Protein AF-A0A960XLC6-F1 (afdb_monomer)

Solvent-accessible surface area (backbone atoms only — not comparable to full-atom values): 5204 Å² total; per-residue (Å²): 124,70,73,64,56,56,54,54,51,51,55,52,54,54,51,57,54,56,63,60,58,73,75,67,79,8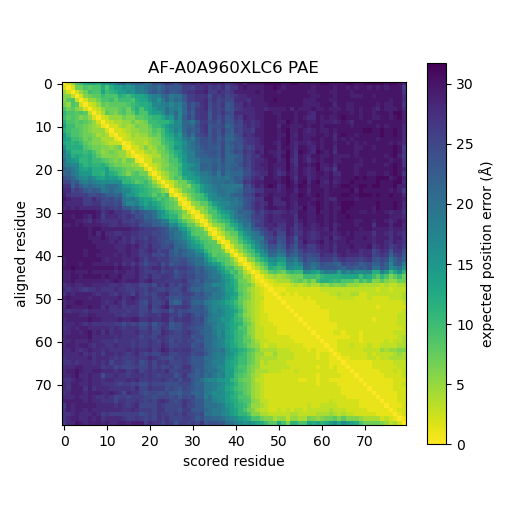0,91,76,90,89,83,87,82,75,97,63,87,66,73,77,71,60,76,78,73,69,73,49,68,69,54,54,52,51,54,49,50,50,35,43,76,69,62,75,43,51,72,69,56,46,54,55,51,51,53,56,60,72,71,108

Structure (mmCIF, N/CA/C/O backbone):
data_AF-A0A960XLC6-F1
#
_entry.id   AF-A0A960XLC6-F1
#
loop_
_atom_site.group_PDB
_atom_site.id
_atom_site.type_symbol
_atom_site.label_atom_id
_atom_site.label_alt_id
_atom_site.label_comp_id
_atom_site.label_asym_id
_atom_site.label_entity_id
_atom_site.label_seq_id
_atom_site.pdbx_PDB_ins_code
_atom_site.Cartn_x
_atom_site.Cartn_y
_atom_site.Cartn_z
_atom_site.occupancy
_atom_site.B_iso_or_equiv
_atom_site.auth_seq_id
_atom_site.auth_comp_id
_atom_site.auth_asym_id
_atom_site.auth_atom_id
_atom_site.pdbx_PDB_model_num
ATOM 1 N N . MET A 1 1 ? 23.271 -51.819 34.279 1.00 50.38 1 MET A N 1
ATOM 2 C CA . MET A 1 1 ? 22.103 -51.068 33.748 1.00 50.38 1 MET A CA 1
ATOM 3 C C . MET A 1 1 ? 22.464 -49.970 32.735 1.00 50.38 1 MET A C 1
ATOM 5 O O . MET A 1 1 ? 21.624 -49.661 31.907 1.00 50.38 1 MET A O 1
ATOM 9 N N . LYS A 1 2 ? 23.690 -49.417 32.730 1.00 50.75 2 LYS A N 1
ATOM 10 C CA . LYS A 1 2 ? 24.075 -48.273 31.873 1.00 50.75 2 LYS A CA 1
ATOM 11 C C . LYS A 1 2 ? 24.264 -48.593 30.376 1.00 50.75 2 LYS A C 1
ATOM 13 O O . LYS A 1 2 ? 23.906 -47.770 29.552 1.00 50.75 2 LYS A O 1
ATOM 18 N N . HIS A 1 3 ? 24.701 -49.803 30.012 1.00 47.75 3 HIS A N 1
ATOM 19 C CA . HIS A 1 3 ? 24.924 -50.178 28.601 1.00 47.75 3 HIS A CA 1
ATOM 20 C C . HIS A 1 3 ? 23.648 -50.479 27.795 1.00 47.75 3 HIS A C 1
ATOM 22 O O . HIS A 1 3 ? 23.685 -50.478 26.570 1.00 47.75 3 HIS A O 1
ATOM 28 N N . ARG A 1 4 ? 22.507 -50.725 28.457 1.00 52.34 4 ARG A N 1
ATOM 29 C CA . ARG A 1 4 ? 21.238 -51.026 27.764 1.00 52.34 4 ARG A CA 1
ATOM 30 C C . ARG A 1 4 ? 20.556 -49.755 27.242 1.00 52.34 4 ARG A C 1
ATOM 32 O O . ARG A 1 4 ? 19.890 -49.804 26.221 1.00 52.34 4 ARG A O 1
ATOM 39 N N . VAL A 1 5 ? 20.772 -48.619 27.912 1.00 56.19 5 VAL A N 1
ATOM 40 C CA . VAL A 1 5 ? 20.188 -47.318 27.540 1.00 56.19 5 VAL A CA 1
ATOM 41 C C . VAL A 1 5 ? 20.940 -46.693 26.362 1.00 56.19 5 VAL A C 1
ATOM 43 O O . VAL A 1 5 ? 20.315 -46.133 25.467 1.00 56.19 5 VAL A O 1
ATOM 46 N N . THR A 1 6 ? 22.268 -46.846 26.308 1.00 55.88 6 THR A N 1
ATOM 47 C CA . THR A 1 6 ? 23.096 -46.311 25.215 1.00 55.88 6 THR A CA 1
ATOM 48 C C . THR A 1 6 ? 22.790 -46.993 23.883 1.00 55.88 6 THR A C 1
ATOM 50 O O . THR A 1 6 ? 22.703 -46.302 22.873 1.00 55.88 6 THR A O 1
ATOM 53 N N . ALA A 1 7 ? 22.556 -48.313 23.894 1.00 56.44 7 ALA A N 1
ATOM 54 C CA . ALA A 1 7 ? 22.198 -49.097 22.709 1.00 56.44 7 ALA A CA 1
ATOM 55 C C . ALA A 1 7 ? 20.807 -48.733 22.152 1.00 56.44 7 ALA A C 1
ATOM 57 O O . ALA A 1 7 ? 20.644 -48.582 20.943 1.00 56.44 7 ALA A O 1
ATOM 58 N N . SER A 1 8 ? 19.813 -48.516 23.024 1.00 56.91 8 SER A N 1
ATOM 59 C CA . SER A 1 8 ? 18.481 -48.059 22.599 1.00 56.91 8 SER A CA 1
ATOM 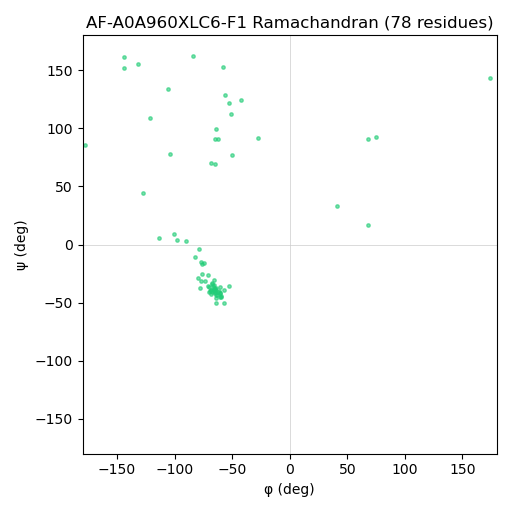60 C C . SER A 1 8 ? 18.493 -46.630 22.049 1.00 56.91 8 SER A C 1
ATOM 62 O O . SER A 1 8 ? 17.762 -46.332 21.107 1.00 56.91 8 SER A O 1
ATOM 64 N N . LEU A 1 9 ? 19.347 -45.751 22.588 1.00 58.47 9 LEU A N 1
ATOM 65 C CA . LEU A 1 9 ? 19.495 -44.379 22.097 1.00 58.47 9 LEU A CA 1
ATOM 66 C C . LEU A 1 9 ? 20.165 -44.334 20.712 1.00 58.47 9 LEU A C 1
ATOM 68 O O . LEU A 1 9 ? 19.763 -43.536 19.869 1.00 58.47 9 LEU A O 1
ATOM 72 N N . THR A 1 10 ? 21.140 -45.216 20.449 1.00 60.72 10 THR A N 1
ATOM 73 C CA . THR A 1 10 ? 21.776 -45.312 19.120 1.00 60.72 10 THR A CA 1
ATOM 74 C C . THR A 1 10 ? 20.807 -45.849 18.069 1.00 60.72 10 THR A C 1
ATOM 76 O O . THR A 1 10 ? 20.781 -45.337 16.953 1.00 60.72 10 THR A O 1
ATOM 79 N N . ALA A 1 11 ? 19.968 -46.825 18.430 1.00 60.34 11 ALA A N 1
ATOM 80 C CA . ALA A 1 11 ? 18.940 -47.354 17.535 1.00 60.34 11 ALA A CA 1
ATOM 81 C C . ALA A 1 11 ? 17.868 -46.303 17.183 1.00 60.34 11 ALA A C 1
ATOM 83 O O . ALA A 1 11 ? 17.440 -46.220 16.033 1.00 60.34 11 ALA A O 1
ATOM 84 N N . LEU A 1 12 ? 17.481 -45.457 18.146 1.00 61.78 12 LEU A N 1
ATOM 85 C CA . LEU A 1 12 ? 16.519 -44.374 17.922 1.00 61.78 12 LEU A CA 1
ATOM 86 C C . LEU A 1 12 ? 17.093 -43.269 17.015 1.00 61.78 12 LEU A C 1
ATOM 88 O O . LEU A 1 12 ? 16.411 -42.813 16.099 1.00 61.78 12 LEU A O 1
ATOM 92 N N . LEU A 1 13 ? 18.358 -42.875 17.223 1.00 60.66 13 LEU A N 1
ATOM 93 C CA . LEU A 1 13 ? 19.032 -41.873 16.385 1.00 60.66 13 LEU A CA 1
ATOM 94 C C . LEU A 1 13 ? 19.214 -42.358 14.936 1.00 60.66 13 LEU A C 1
ATOM 96 O O . LEU A 1 13 ? 19.007 -41.593 13.995 1.00 60.66 13 LEU A O 1
ATOM 100 N N . ALA A 1 14 ? 19.568 -43.636 14.755 1.00 61.25 14 ALA A N 1
ATOM 101 C CA . ALA A 1 14 ? 19.724 -44.243 13.434 1.00 6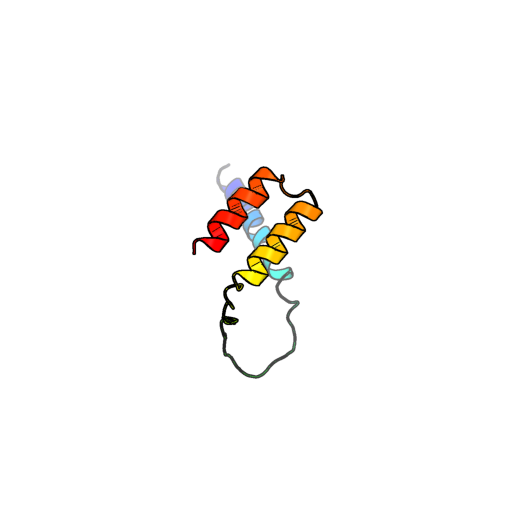1.25 14 ALA A CA 1
ATOM 102 C C . ALA A 1 14 ? 18.387 -44.346 12.677 1.00 61.25 14 ALA A C 1
ATOM 104 O O . ALA A 1 14 ? 18.350 -44.135 11.465 1.00 61.25 14 ALA A O 1
ATOM 105 N N . GLY A 1 15 ? 17.281 -44.602 13.386 1.00 62.66 15 GLY A N 1
ATOM 106 C CA . GLY A 1 15 ? 15.941 -44.622 12.796 1.00 62.66 15 GLY A CA 1
ATOM 107 C C . GLY A 1 15 ? 15.515 -43.263 12.233 1.00 62.66 15 GLY A C 1
ATOM 108 O O . GLY A 1 15 ? 15.022 -43.191 11.110 1.00 62.66 15 GLY A O 1
ATOM 109 N N . ILE A 1 16 ? 15.766 -42.173 12.967 1.00 65.50 16 ILE A N 1
ATOM 110 C CA . ILE A 1 16 ? 15.398 -40.809 12.544 1.00 65.50 16 ILE A CA 1
ATOM 111 C C . ILE A 1 16 ? 16.188 -40.378 11.297 1.00 65.50 16 ILE A C 1
ATOM 113 O O . ILE A 1 16 ? 15.624 -39.751 10.400 1.00 65.50 16 ILE A O 1
ATOM 117 N N . LEU A 1 17 ? 17.465 -40.764 11.192 1.00 61.56 17 LEU A N 1
ATOM 118 C CA . LEU A 1 17 ? 18.283 -40.479 10.011 1.00 61.56 17 LEU A CA 1
ATOM 119 C C . LEU A 1 17 ? 17.752 -41.204 8.761 1.00 61.56 17 LEU A C 1
ATOM 121 O O . LEU A 1 17 ? 17.693 -40.606 7.693 1.00 61.56 17 LEU A O 1
ATOM 125 N N . ALA A 1 18 ? 17.277 -42.447 8.888 1.00 60.44 18 ALA A N 1
ATOM 126 C CA . ALA A 1 18 ? 16.727 -43.202 7.758 1.00 60.44 18 ALA A CA 1
ATOM 127 C C . ALA A 1 18 ? 15.431 -42.588 7.180 1.00 60.44 18 ALA A C 1
ATOM 129 O O . ALA A 1 18 ? 15.243 -42.601 5.965 1.00 60.44 18 ALA A O 1
ATOM 130 N N . LEU A 1 19 ? 14.576 -41.991 8.021 1.00 59.78 19 LEU A N 1
ATOM 131 C CA . LEU A 1 19 ? 13.332 -41.317 7.601 1.00 59.78 19 LEU A CA 1
ATOM 132 C C . LEU A 1 19 ? 13.571 -39.994 6.843 1.00 59.78 19 LEU A C 1
ATOM 134 O O . LEU A 1 19 ? 12.746 -39.587 6.019 1.00 59.78 19 LEU A O 1
ATOM 138 N N . LEU A 1 20 ? 14.701 -39.323 7.091 1.00 59.91 20 LEU A N 1
ATOM 139 C CA . LEU A 1 20 ? 15.090 -38.094 6.388 1.00 59.91 20 LEU A CA 1
ATOM 140 C C . LEU A 1 20 ? 15.629 -38.379 4.977 1.00 59.91 20 LEU A C 1
ATOM 142 O O . LEU A 1 20 ? 15.403 -37.580 4.070 1.00 59.91 20 LEU A O 1
ATOM 146 N N . LEU A 1 21 ? 16.283 -39.527 4.760 1.00 59.34 21 LEU A N 1
ATOM 147 C CA . LEU A 1 21 ? 16.811 -39.893 3.440 1.00 59.34 21 LEU A CA 1
ATOM 148 C C . LEU A 1 21 ? 15.730 -40.380 2.456 1.00 59.34 21 LEU A C 1
ATOM 150 O O . LEU A 1 21 ? 15.900 -40.210 1.250 1.00 59.34 21 LEU A O 1
ATOM 154 N N . THR A 1 22 ? 14.599 -40.925 2.920 1.00 59.47 22 THR A N 1
ATOM 155 C CA . THR A 1 22 ? 13.535 -41.426 2.021 1.00 59.47 22 THR A CA 1
ATOM 156 C C . THR A 1 22 ? 12.667 -40.329 1.398 1.00 59.47 22 THR A C 1
ATOM 158 O O . THR A 1 22 ? 11.983 -40.591 0.414 1.00 59.47 22 THR A O 1
ATOM 161 N N . ASN A 1 23 ? 12.713 -39.095 1.914 1.00 57.91 23 ASN A N 1
ATOM 162 C CA . ASN A 1 23 ? 12.053 -37.930 1.300 1.00 57.91 23 ASN A CA 1
ATOM 163 C C . ASN A 1 23 ? 12.962 -37.182 0.297 1.00 57.91 23 ASN A C 1
ATOM 165 O O . ASN A 1 23 ? 12.569 -36.154 -0.248 1.00 57.91 23 ASN A O 1
ATOM 169 N N . GLY A 1 24 ? 14.180 -37.681 0.047 1.00 58.12 24 GLY A N 1
ATOM 170 C CA . GLY A 1 24 ? 15.222 -36.984 -0.715 1.00 58.12 24 GLY A CA 1
ATOM 171 C C . GLY A 1 24 ? 15.409 -37.409 -2.177 1.00 58.12 24 GLY A C 1
ATOM 172 O O . GLY A 1 24 ? 16.382 -36.981 -2.792 1.00 58.12 24 GLY A O 1
ATOM 173 N N . CYS A 1 25 ? 14.537 -38.240 -2.759 1.00 63.09 25 CYS A N 1
ATOM 174 C CA . CYS A 1 25 ? 14.729 -38.766 -4.123 1.00 63.09 25 CYS A CA 1
ATOM 175 C C . CYS A 1 25 ? 13.520 -38.559 -5.053 1.00 63.09 25 CYS A C 1
ATOM 177 O O . CYS A 1 25 ? 13.145 -39.466 -5.790 1.00 63.09 25 CYS A O 1
ATOM 179 N N . ALA A 1 26 ? 12.924 -37.362 -5.044 1.00 60.88 26 ALA A N 1
ATOM 180 C CA . ALA A 1 26 ? 11.867 -36.975 -5.991 1.00 60.88 26 ALA A CA 1
ATOM 181 C C . ALA A 1 26 ? 12.260 -35.853 -6.974 1.00 60.88 26 ALA A C 1
ATOM 183 O O . ALA A 1 26 ? 11.421 -35.433 -7.764 1.00 60.88 26 ALA A O 1
ATOM 184 N N . TRP A 1 27 ? 13.518 -35.391 -6.998 1.00 58.59 27 TRP A N 1
ATOM 185 C CA . TRP A 1 27 ? 13.985 -34.496 -8.066 1.00 58.59 27 TRP A CA 1
ATOM 186 C C . TRP A 1 27 ? 14.857 -35.265 -9.057 1.00 58.59 27 TRP A C 1
ATOM 188 O O . TRP A 1 27 ? 16.084 -35.252 -9.018 1.00 58.59 27 TRP A O 1
ATOM 198 N N . SER A 1 28 ? 14.163 -36.011 -9.910 1.00 59.41 28 SER A N 1
ATOM 199 C CA . SER A 1 28 ? 14.710 -36.765 -11.028 1.00 59.41 28 SER A CA 1
ATOM 200 C C . SER A 1 28 ? 14.362 -36.042 -12.334 1.00 59.41 28 SER A C 1
ATOM 202 O O . SER A 1 28 ? 13.217 -35.648 -12.538 1.00 59.41 28 SER A O 1
ATOM 204 N N . VAL A 1 29 ? 15.380 -35.910 -13.188 1.00 51.22 29 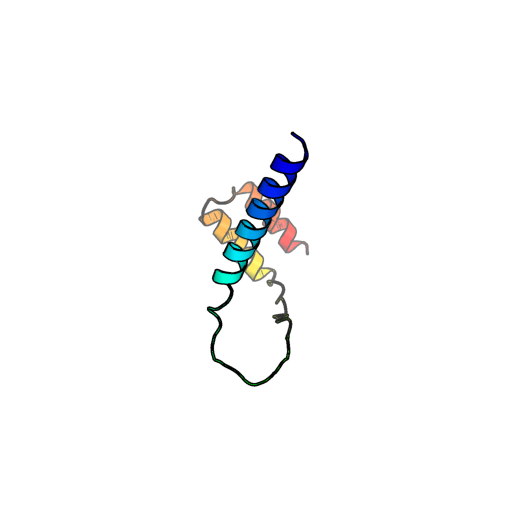VAL A N 1
ATOM 205 C CA . VAL A 1 29 ? 15.397 -35.644 -14.641 1.00 51.22 29 VAL A CA 1
ATOM 206 C C . VAL A 1 29 ? 14.931 -34.283 -15.191 1.00 51.22 29 VAL A C 1
ATOM 208 O O . VAL A 1 29 ? 13.805 -34.093 -15.634 1.00 51.22 29 VAL A O 1
ATOM 211 N N . GLY A 1 30 ? 15.903 -33.374 -15.321 1.00 47.38 30 GLY A N 1
ATOM 212 C CA . GLY A 1 30 ? 15.866 -32.225 -16.231 1.00 47.38 30 GLY A CA 1
ATOM 213 C C . GLY A 1 30 ? 17.162 -31.407 -16.169 1.00 47.38 30 GLY A C 1
ATOM 214 O O . GLY A 1 30 ? 17.256 -30.454 -15.407 1.00 47.38 30 GLY A O 1
ATOM 215 N N . SER A 1 31 ? 18.183 -31.783 -16.939 1.00 52.91 31 SER A N 1
ATOM 216 C CA . SER A 1 31 ? 19.445 -31.033 -17.119 1.00 52.91 31 SER A CA 1
ATOM 217 C C . SER A 1 31 ? 19.889 -31.204 -18.583 1.00 52.91 31 SER A C 1
ATOM 219 O O . SER A 1 31 ? 19.548 -32.258 -19.128 1.00 52.91 31 SER A O 1
ATOM 221 N N . PRO A 1 32 ? 20.633 -30.288 -19.250 1.00 58.44 32 PRO A N 1
ATOM 222 C CA . PRO A 1 32 ? 21.414 -29.149 -18.731 1.00 58.44 3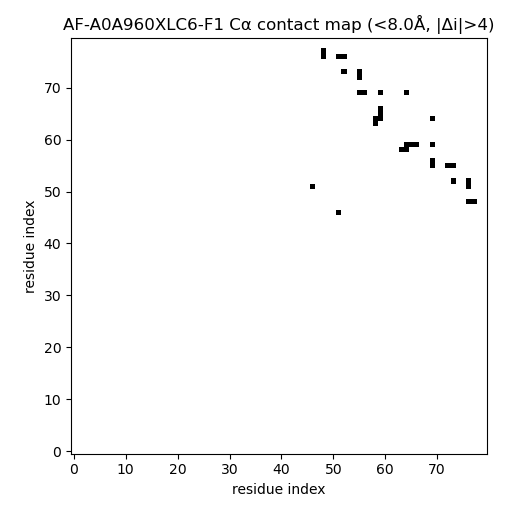2 PRO A CA 1
ATOM 223 C C . PRO A 1 32 ? 21.149 -27.814 -19.486 1.00 58.44 32 PRO A C 1
ATOM 225 O O . PRO A 1 32 ? 20.786 -27.797 -20.657 1.00 58.44 32 PRO A O 1
ATOM 228 N N . SER A 1 33 ? 21.350 -26.625 -18.912 1.00 44.94 33 SER A N 1
ATOM 229 C CA . SER A 1 33 ? 22.636 -25.905 -18.971 1.00 44.94 33 SER A CA 1
ATOM 230 C C . SER A 1 33 ? 22.483 -24.511 -18.347 1.00 44.94 33 SER A C 1
ATOM 232 O O . SER A 1 33 ? 21.489 -23.842 -18.614 1.00 44.94 33 SER A O 1
ATOM 234 N N . LYS A 1 34 ? 23.534 -24.058 -17.640 1.00 44.72 34 LYS A N 1
ATOM 235 C CA . LYS A 1 34 ? 23.690 -22.767 -16.930 1.00 44.72 34 LYS A CA 1
ATOM 236 C C . LYS A 1 34 ? 22.883 -22.746 -15.620 1.00 44.72 34 LYS A C 1
ATOM 238 O O . LYS A 1 34 ? 21.702 -22.455 -15.611 1.00 44.72 34 LYS A O 1
ATOM 243 N N . ALA A 1 35 ? 23.419 -23.104 -14.453 1.00 50.44 35 ALA A N 1
ATOM 244 C CA . ALA A 1 35 ? 24.700 -22.671 -13.888 1.00 50.44 35 ALA A CA 1
ATOM 245 C C . ALA A 1 35 ? 24.986 -21.177 -14.104 1.00 50.44 35 ALA A C 1
ATOM 247 O O . ALA A 1 35 ? 26.132 -20.782 -14.226 1.00 50.44 35 ALA A O 1
ATOM 248 N N . ASP A 1 36 ? 23.939 -20.358 -14.112 1.00 43.47 36 ASP A N 1
ATOM 249 C CA . ASP A 1 36 ? 24.017 -19.067 -13.459 1.00 43.47 36 ASP A CA 1
ATOM 250 C C . ASP A 1 36 ? 22.916 -19.066 -12.415 1.00 43.47 36 ASP A C 1
ATOM 252 O O . ASP A 1 36 ? 21.721 -19.013 -12.706 1.00 43.47 36 ASP A O 1
ATOM 256 N N . ARG A 1 37 ? 23.344 -19.140 -11.160 1.00 45.12 37 ARG A N 1
ATOM 257 C CA . ARG A 1 37 ? 22.600 -18.593 -10.039 1.00 45.12 37 ARG A CA 1
ATOM 258 C C . ARG A 1 37 ? 22.574 -17.078 -10.269 1.00 45.12 37 ARG A C 1
ATOM 260 O O . ARG A 1 37 ? 23.251 -16.339 -9.565 1.00 45.12 37 ARG A O 1
ATOM 267 N N . VAL A 1 38 ? 21.839 -16.629 -11.291 1.00 44.25 38 VAL A N 1
ATOM 268 C CA . VAL A 1 38 ? 21.335 -15.265 -11.346 1.00 44.25 38 VAL A CA 1
ATOM 269 C C . VAL A 1 38 ? 20.374 -15.242 -10.178 1.00 44.25 38 VAL A C 1
ATOM 271 O O . VAL A 1 38 ? 19.229 -15.676 -10.266 1.00 44.25 38 VAL A O 1
ATOM 274 N N . GLU A 1 39 ? 20.908 -14.857 -9.024 1.00 48.22 39 GLU A N 1
ATOM 275 C CA . GLU A 1 39 ? 20.263 -13.871 -8.187 1.00 48.22 39 GLU A CA 1
ATOM 276 C C . GLU A 1 39 ? 19.440 -12.984 -9.118 1.00 48.22 39 GLU A C 1
ATOM 278 O O . GLU A 1 39 ? 19.960 -12.073 -9.756 1.00 48.22 39 GLU A O 1
ATOM 283 N N . GLN A 1 40 ? 18.171 -13.348 -9.311 1.00 44.72 40 GLN A N 1
ATOM 284 C CA . GLN A 1 40 ? 17.183 -12.498 -9.936 1.00 44.72 40 GLN A CA 1
ATOM 285 C C . GLN A 1 40 ? 16.963 -11.376 -8.923 1.00 44.72 40 GLN A C 1
ATOM 287 O O . GLN A 1 40 ? 15.920 -11.264 -8.288 1.00 44.72 40 GLN A O 1
ATOM 292 N N . GLN A 1 41 ? 17.976 -10.521 -8.781 1.00 48.47 41 GLN A N 1
ATOM 293 C CA . GLN A 1 41 ? 17.798 -9.090 -8.784 1.00 48.47 41 GLN A CA 1
ATOM 294 C C . GLN A 1 41 ? 16.965 -8.799 -10.037 1.00 48.47 41 GLN A C 1
ATOM 296 O O . GLN A 1 41 ? 17.458 -8.344 -11.067 1.00 48.47 41 GLN A O 1
ATOM 301 N N . HIS A 1 42 ? 15.655 -9.065 -9.957 1.00 49.75 42 HIS A N 1
ATOM 302 C CA . HIS A 1 42 ? 14.723 -8.124 -10.535 1.00 49.75 42 HIS A CA 1
ATOM 303 C C . HIS A 1 42 ? 15.271 -6.763 -10.115 1.00 49.75 42 HIS A C 1
ATOM 305 O O . HIS A 1 42 ? 15.522 -6.592 -8.914 1.00 49.75 42 HIS A O 1
ATOM 311 N N . PRO A 1 43 ? 15.546 -5.826 -11.039 1.00 54.62 43 PRO A N 1
ATOM 312 C CA . PRO A 1 43 ? 15.732 -4.459 -10.606 1.00 54.62 43 PRO A CA 1
ATOM 313 C C . PRO A 1 43 ? 14.504 -4.188 -9.747 1.00 54.62 43 PRO A C 1
ATOM 315 O O . PRO A 1 43 ? 13.381 -4.306 -10.246 1.00 54.62 43 PRO A O 1
ATOM 318 N N . ILE A 1 44 ? 14.704 -4.008 -8.438 1.00 58.75 44 ILE A N 1
ATOM 319 C CA . ILE A 1 44 ? 13.638 -3.597 -7.539 1.00 58.75 44 ILE A CA 1
ATOM 320 C C . ILE A 1 44 ? 13.287 -2.232 -8.100 1.00 58.75 44 ILE A C 1
ATOM 322 O O . ILE A 1 44 ? 13.974 -1.252 -7.823 1.00 58.75 44 ILE A O 1
ATOM 326 N N . GLN A 1 45 ? 12.329 -2.204 -9.028 1.00 64.75 45 GLN A N 1
ATOM 327 C CA . GLN A 1 45 ? 11.785 -0.978 -9.558 1.00 64.75 45 GLN A CA 1
ATOM 328 C C . GLN A 1 45 ? 11.146 -0.368 -8.332 1.00 64.75 45 GLN A C 1
ATOM 330 O O . GLN A 1 45 ? 10.110 -0.841 -7.863 1.00 64.75 45 GLN A O 1
ATOM 335 N N . THR A 1 46 ? 11.863 0.571 -7.723 1.00 76.25 46 THR A N 1
ATOM 336 C CA . THR A 1 46 ? 11.374 1.287 -6.565 1.00 76.25 46 THR A CA 1
ATOM 337 C C . THR A 1 46 ? 10.017 1.836 -6.976 1.00 76.25 46 THR A C 1
ATOM 339 O O . THR A 1 46 ? 9.922 2.492 -8.021 1.00 76.25 46 THR A O 1
ATOM 342 N N . PRO A 1 47 ? 8.941 1.481 -6.253 1.00 79.19 47 PRO A N 1
ATOM 343 C CA . PRO A 1 47 ? 7.612 1.881 -6.661 1.00 79.19 47 PRO A CA 1
ATOM 344 C C . PRO A 1 47 ? 7.610 3.399 -6.770 1.00 79.19 47 PRO A C 1
ATOM 346 O O . PRO A 1 47 ? 8.066 4.102 -5.864 1.00 79.19 47 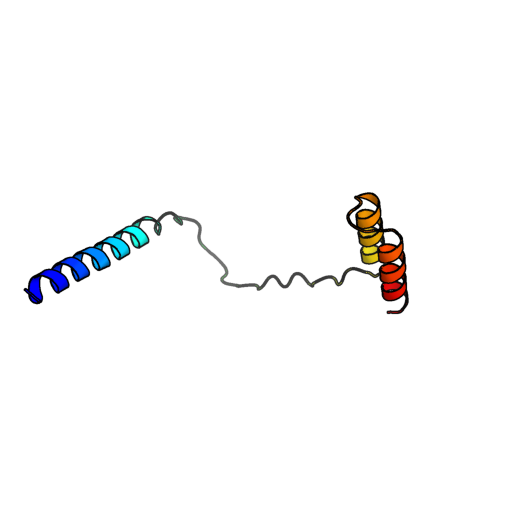PRO A O 1
ATOM 349 N N . THR A 1 48 ? 7.156 3.909 -7.912 1.00 90.69 48 THR A N 1
ATOM 350 C CA . THR A 1 48 ? 7.061 5.356 -8.107 1.00 90.69 48 THR A CA 1
ATOM 351 C C . THR A 1 48 ? 6.164 5.943 -7.022 1.00 90.69 48 THR A C 1
ATOM 353 O O . THR A 1 48 ? 5.259 5.267 -6.527 1.00 90.69 48 THR A O 1
ATOM 356 N N . THR A 1 49 ? 6.364 7.211 -6.662 1.00 90.62 49 THR A N 1
ATOM 357 C CA . THR A 1 49 ? 5.502 7.884 -5.678 1.00 90.62 49 THR A CA 1
ATOM 358 C C . THR A 1 49 ? 4.023 7.772 -6.063 1.00 90.62 49 THR A C 1
ATOM 360 O O . THR A 1 49 ? 3.174 7.563 -5.204 1.00 90.62 49 THR A O 1
ATOM 363 N N . GLY A 1 50 ? 3.708 7.809 -7.364 1.00 92.12 50 GLY A N 1
ATOM 364 C CA . GLY A 1 50 ? 2.354 7.576 -7.870 1.00 92.12 50 GLY A CA 1
ATOM 365 C C . GLY A 1 50 ? 1.807 6.185 -7.537 1.00 92.12 50 GLY A C 1
ATOM 366 O O . GLY A 1 50 ? 0.683 6.085 -7.054 1.00 92.12 50 GLY A O 1
ATOM 367 N N . GLN A 1 51 ? 2.603 5.127 -7.725 1.00 92.75 51 GLN A N 1
ATOM 368 C CA . GLN A 1 51 ? 2.191 3.762 -7.380 1.00 92.75 51 GLN A CA 1
ATOM 369 C C . GLN A 1 51 ? 1.957 3.614 -5.874 1.00 92.75 51 GLN A C 1
ATOM 371 O O . GLN A 1 51 ? 0.925 3.097 -5.463 1.00 92.75 51 GLN A O 1
ATOM 376 N N . GLN A 1 52 ? 2.853 4.170 -5.055 1.00 93.00 52 GLN A N 1
ATOM 377 C CA . GLN A 1 52 ? 2.702 4.147 -3.598 1.00 93.00 52 GLN A CA 1
ATOM 378 C C . GLN A 1 52 ? 1.421 4.868 -3.141 1.00 93.00 52 GLN A C 1
ATOM 380 O O . GLN A 1 52 ? 0.753 4.417 -2.215 1.00 93.00 52 GLN A O 1
ATOM 385 N N . LEU A 1 53 ? 1.036 5.962 -3.810 1.00 94.75 53 LEU A N 1
ATOM 386 C CA . LEU A 1 53 ? -0.209 6.685 -3.524 1.00 94.75 53 LEU A CA 1
ATOM 387 C C . LEU A 1 53 ? -1.468 5.912 -3.946 1.00 94.75 53 LEU A C 1
ATOM 389 O O . LEU A 1 53 ? -2.489 6.003 -3.258 1.00 94.75 53 LEU A O 1
ATOM 393 N N . ILE A 1 54 ? -1.408 5.173 -5.058 1.00 95.50 54 ILE A N 1
ATOM 394 C CA . ILE A 1 54 ? -2.500 4.296 -5.507 1.00 95.50 54 ILE A CA 1
ATOM 395 C C . ILE A 1 54 ? -2.709 3.180 -4.486 1.00 95.50 54 ILE A C 1
ATOM 397 O O . ILE A 1 54 ? -3.828 3.002 -4.005 1.00 95.50 54 ILE A O 1
ATOM 401 N N . ASP A 1 55 ? -1.632 2.503 -4.097 1.00 94.69 55 ASP A N 1
ATOM 402 C CA . ASP A 1 55 ? -1.679 1.397 -3.139 1.00 94.69 55 ASP A CA 1
ATOM 403 C C . ASP A 1 55 ? -2.199 1.881 -1.773 1.00 94.69 55 ASP A C 1
ATOM 405 O O . ASP A 1 55 ? -3.047 1.242 -1.148 1.00 94.69 55 ASP A O 1
ATOM 409 N N . LEU A 1 56 ? -1.770 3.074 -1.341 1.00 95.06 56 LEU A N 1
ATOM 410 C CA . LEU A 1 56 ? -2.261 3.709 -0.118 1.00 95.06 56 LEU A CA 1
ATOM 411 C C . LEU A 1 56 ? -3.774 3.981 -0.177 1.00 95.06 56 LEU A C 1
ATOM 413 O O . LEU A 1 56 ? -4.490 3.750 0.798 1.00 95.06 56 LEU A O 1
ATOM 417 N N . LYS A 1 57 ? -4.287 4.446 -1.325 1.00 95.44 57 LYS A N 1
ATOM 418 C CA . LYS A 1 57 ? -5.728 4.677 -1.517 1.00 95.44 57 LYS A CA 1
ATOM 419 C C . LYS A 1 57 ? -6.508 3.365 -1.533 1.00 95.44 57 LYS A C 1
ATOM 421 O O . LYS A 1 57 ? -7.581 3.302 -0.939 1.00 95.44 57 LYS A O 1
ATOM 426 N N . GLN A 1 58 ? -5.960 2.324 -2.155 1.00 96.94 58 GLN A N 1
ATOM 427 C CA . GLN A 1 58 ? -6.566 0.993 -2.153 1.00 96.94 58 GLN A CA 1
ATOM 428 C C . GLN A 1 58 ? -6.670 0.423 -0.739 1.00 96.94 58 GLN A C 1
ATOM 430 O O . GLN A 1 58 ? -7.705 -0.137 -0.392 1.00 96.94 58 GLN A O 1
ATOM 435 N N . ALA A 1 59 ? -5.649 0.610 0.097 1.00 95.81 59 ALA A N 1
ATOM 436 C CA . ALA A 1 59 ? -5.684 0.157 1.483 1.00 95.81 59 ALA A CA 1
ATOM 437 C C . ALA A 1 59 ? -6.770 0.874 2.310 1.00 95.81 59 ALA A C 1
ATOM 439 O O . ALA A 1 59 ? -7.446 0.235 3.116 1.00 95.81 59 ALA A O 1
ATOM 440 N N . LEU A 1 60 ? -6.995 2.172 2.076 1.00 96.50 60 LEU A N 1
ATOM 441 C CA . LEU A 1 60 ? -8.123 2.899 2.668 1.00 96.50 60 LEU A CA 1
ATOM 442 C C . LEU A 1 60 ? -9.472 2.345 2.176 1.00 96.50 60 LEU A C 1
ATOM 444 O O . LEU A 1 60 ? -10.363 2.095 2.984 1.00 96.50 60 LEU A O 1
ATOM 448 N N . ASP A 1 61 ? -9.612 2.106 0.869 1.00 97.12 61 ASP A N 1
ATOM 449 C CA . ASP A 1 61 ? -10.853 1.588 0.269 1.00 97.12 61 ASP A CA 1
ATOM 450 C C . ASP A 1 61 ? -11.185 0.161 0.719 1.00 97.12 61 ASP A C 1
ATOM 452 O O . ASP A 1 61 ? -12.352 -0.212 0.828 1.00 97.12 61 ASP A O 1
ATOM 456 N N . GLN A 1 62 ? -10.158 -0.631 1.020 1.00 97.19 62 GLN A N 1
ATOM 457 C CA . GLN A 1 62 ? -10.285 -1.968 1.596 1.00 97.19 62 GLN A CA 1
ATOM 458 C C . GLN A 1 62 ? -10.560 -1.943 3.108 1.00 97.19 62 GLN A C 1
ATOM 460 O O . GLN A 1 62 ? -10.743 -3.000 3.710 1.00 97.19 62 GLN A O 1
ATOM 465 N N . GLY A 1 63 ? -10.572 -0.761 3.735 1.00 95.88 63 GLY A N 1
ATOM 466 C CA . GLY A 1 63 ? -10.714 -0.614 5.183 1.00 95.88 63 GLY A CA 1
ATOM 467 C C . GLY A 1 63 ? -9.509 -1.135 5.973 1.00 95.88 63 GLY A C 1
ATOM 468 O O . GLY A 1 63 ? -9.627 -1.367 7.173 1.00 95.88 63 GLY A O 1
ATOM 469 N N . ALA A 1 64 ? -8.357 -1.328 5.322 1.00 96.62 64 ALA A N 1
ATOM 470 C CA . ALA A 1 64 ? -7.116 -1.757 5.966 1.00 96.62 64 ALA A CA 1
ATOM 471 C C . ALA A 1 64 ? -6.446 -0.627 6.770 1.00 96.62 64 ALA A C 1
ATOM 473 O O . ALA A 1 64 ? -5.572 -0.896 7.591 1.00 9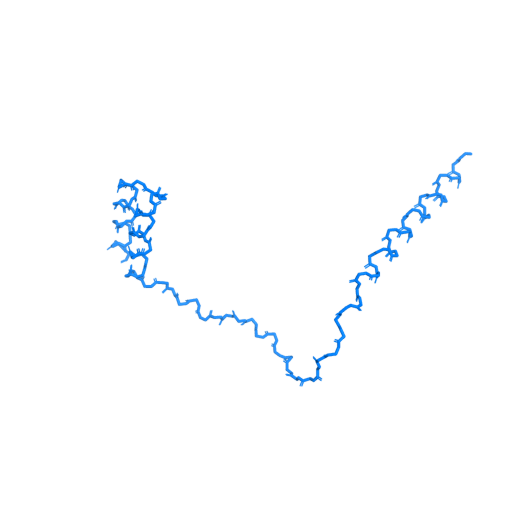6.62 64 ALA A O 1
ATOM 474 N N . MET A 1 65 ? -6.854 0.626 6.540 1.00 96.12 65 MET A N 1
ATOM 475 C CA . MET A 1 65 ? -6.439 1.798 7.311 1.00 96.12 65 MET A CA 1
ATOM 476 C C . MET A 1 65 ? -7.584 2.800 7.464 1.00 96.12 65 MET A C 1
ATOM 478 O O . MET A 1 65 ? -8.553 2.795 6.703 1.00 96.12 65 MET A O 1
ATOM 482 N N . THR A 1 66 ? -7.446 3.690 8.438 1.00 96.44 66 THR A N 1
ATOM 483 C CA . THR A 1 66 ? -8.353 4.818 8.662 1.00 96.44 66 THR A CA 1
ATOM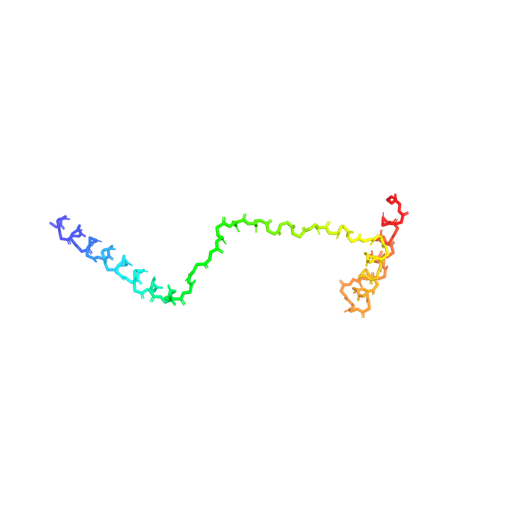 484 C C . THR A 1 66 ? -7.987 6.024 7.792 1.00 96.44 66 THR A C 1
ATOM 486 O O . THR A 1 66 ? -6.861 6.156 7.309 1.00 96.44 66 THR A O 1
ATOM 489 N N . GLN A 1 67 ? -8.926 6.963 7.635 1.00 95.56 67 GLN A N 1
ATO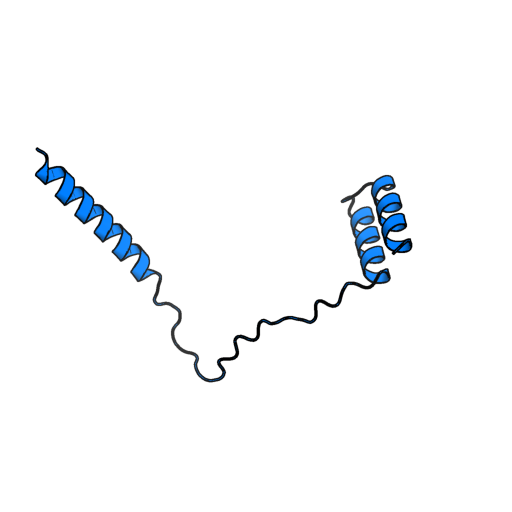M 490 C CA . GLN A 1 67 ? -8.689 8.207 6.892 1.00 95.56 67 GLN A CA 1
ATOM 491 C C . GLN A 1 67 ? -7.500 9.009 7.456 1.00 95.56 67 GLN A C 1
ATOM 493 O O . GLN A 1 67 ? -6.691 9.532 6.696 1.00 95.56 67 GLN A O 1
ATOM 498 N N . ALA A 1 68 ? -7.352 9.055 8.784 1.00 95.88 68 ALA A N 1
ATOM 499 C CA . ALA A 1 68 ? -6.261 9.778 9.437 1.00 95.88 68 ALA A CA 1
ATOM 500 C C . ALA A 1 68 ? -4.880 9.168 9.128 1.00 95.88 68 ALA A C 1
ATOM 502 O O . ALA A 1 68 ? -3.908 9.893 8.914 1.00 95.88 68 ALA A O 1
ATOM 503 N N . GLU A 1 69 ? -4.794 7.837 9.075 1.00 94.69 69 GLU A N 1
ATOM 504 C CA . GLU A 1 69 ? -3.565 7.120 8.713 1.00 94.69 69 GLU A CA 1
ATOM 505 C C . GLU A 1 69 ? -3.223 7.307 7.234 1.00 94.69 69 GLU A C 1
ATOM 507 O O . GLU A 1 69 ? -2.058 7.542 6.901 1.00 94.69 69 GLU A O 1
ATOM 512 N N . TYR A 1 70 ? -4.238 7.283 6.364 1.00 96.50 70 TYR A N 1
ATOM 513 C CA . TYR A 1 70 ? -4.089 7.595 4.944 1.00 96.50 70 TYR A CA 1
ATOM 514 C C . TYR A 1 70 ? -3.509 9.000 4.737 1.00 96.50 70 TYR A C 1
ATOM 516 O O . TYR A 1 70 ? -2.515 9.159 4.029 1.00 96.50 70 TYR A O 1
ATOM 524 N N . ASP A 1 71 ? -4.072 10.022 5.386 1.00 95.75 71 ASP A N 1
ATOM 525 C CA . ASP A 1 71 ? -3.625 11.408 5.208 1.00 95.75 71 ASP A CA 1
ATOM 526 C C . ASP A 1 71 ? -2.187 11.615 5.713 1.00 95.75 71 ASP A C 1
ATOM 528 O O . ASP A 1 71 ? -1.372 12.259 5.043 1.00 95.75 71 ASP A O 1
ATOM 532 N N . ALA A 1 72 ? -1.835 11.004 6.850 1.00 95.88 72 ALA A N 1
ATOM 533 C CA . ALA A 1 72 ? -0.480 11.052 7.395 1.00 95.88 72 ALA A CA 1
ATOM 534 C C . ALA A 1 72 ? 0.545 10.346 6.490 1.00 95.88 72 ALA A C 1
ATOM 536 O O . ALA A 1 72 ? 1.654 10.851 6.290 1.00 95.88 72 ALA A O 1
ATOM 537 N N . ALA A 1 73 ? 0.195 9.186 5.932 1.00 93.38 73 ALA A N 1
ATOM 538 C CA . ALA A 1 73 ? 1.066 8.449 5.020 1.00 93.38 73 ALA A CA 1
ATOM 539 C C . ALA A 1 73 ? 1.213 9.164 3.668 1.00 93.38 73 ALA A C 1
ATOM 541 O O . ALA A 1 73 ? 2.325 9.291 3.155 1.00 93.38 73 ALA A O 1
ATOM 542 N N . LYS A 1 74 ? 0.123 9.722 3.134 1.00 94.81 74 LYS A N 1
ATOM 543 C CA . LYS A 1 74 ? 0.129 10.526 1.907 1.00 94.81 74 LYS A CA 1
ATOM 544 C C . LYS A 1 74 ? 1.030 11.751 2.039 1.00 94.81 74 LYS A C 1
ATOM 546 O O . LYS A 1 74 ? 1.814 12.022 1.134 1.00 94.81 74 LYS A O 1
ATOM 551 N N . ALA A 1 75 ? 0.947 12.469 3.160 1.00 95.06 75 ALA A N 1
ATOM 552 C CA . ALA A 1 75 ? 1.802 13.626 3.417 1.00 95.06 75 ALA A CA 1
ATOM 553 C C . ALA A 1 75 ? 3.291 13.245 3.408 1.00 95.06 75 ALA A C 1
ATOM 555 O O . ALA A 1 75 ? 4.083 13.915 2.753 1.00 95.06 75 ALA A O 1
ATOM 556 N N . LYS A 1 76 ? 3.658 12.128 4.050 1.00 92.75 76 LYS A N 1
ATOM 557 C CA . LYS A 1 76 ? 5.042 11.623 4.049 1.00 92.75 76 LYS A CA 1
ATOM 558 C C . LYS A 1 76 ? 5.544 11.287 2.646 1.00 92.75 76 LYS A C 1
ATOM 560 O O . LYS A 1 76 ? 6.680 11.614 2.330 1.00 92.75 76 LYS A O 1
ATOM 565 N N . LEU A 1 77 ? 4.707 10.661 1.815 1.00 91.31 77 LEU A N 1
ATOM 566 C CA . LEU A 1 77 ? 5.064 10.292 0.440 1.00 91.31 77 LEU A CA 1
ATOM 567 C C . LEU A 1 77 ? 5.262 11.508 -0.476 1.00 91.31 77 LEU A C 1
ATOM 569 O O . LEU A 1 77 ? 6.096 11.466 -1.374 1.00 91.31 77 LEU A O 1
ATOM 573 N N . LEU A 1 78 ? 4.514 12.591 -0.254 1.00 90.19 78 LEU A N 1
ATOM 574 C CA . LEU A 1 78 ? 4.616 13.826 -1.045 1.00 90.19 78 LEU A CA 1
ATOM 575 C C . LEU A 1 78 ? 5.753 14.757 -0.600 1.00 90.19 78 LEU A C 1
ATOM 577 O O . LEU A 1 78 ? 6.039 15.732 -1.288 1.00 90.19 78 LEU A O 1
ATOM 581 N N . GLN A 1 79 ? 6.366 14.486 0.552 1.00 87.56 79 GLN A N 1
ATOM 582 C CA . GLN A 1 79 ? 7.497 15.247 1.089 1.00 87.56 79 GLN A CA 1
ATOM 583 C C . GLN A 1 79 ? 8.862 14.603 0.787 1.00 87.56 79 GLN A C 1
ATOM 585 O O . GLN A 1 79 ? 9.872 15.102 1.284 1.00 87.56 79 GLN A O 1
ATOM 590 N N . GLN A 1 80 ? 8.889 13.499 0.030 1.00 64.06 80 GLN A N 1
ATOM 591 C CA . GLN A 1 80 ? 10.119 12.812 -0.385 1.00 64.06 80 GLN A CA 1
ATOM 592 C C . GLN A 1 80 ? 10.856 13.538 -1.511 1.00 64.06 80 GLN A C 1
ATOM 594 O O . GLN A 1 80 ? 10.182 14.169 -2.356 1.00 64.06 80 GLN A O 1
#

pLDDT: mean 71.63, std 19.6, range [43.47, 97.19]

Foldseek 3Di:
DVVVVVVVVVVVVVVVVVVVVVVVPPPDDDDDDDDDPPPPPPVVPPQPLVRVLVVLVVCVVVVVDDPVVSVVVNVVSVVD

Nearest PDB structures (foldseek):
  9bdp-assembly1_AL19  TM=4.508E-01  e=1.844E+00  Oryctolagus cuniculus
  6lsr-assembly1_a  TM=4.116E-01  e=1.983E+00  Homo sapiens
  3jbo-assembly1_AT  TM=4.738E-01  e=4.106E+00  Plasmodium falciparum 3D7
  8fkz-assembly1_LD  TM=5.101E-01  e=5.494E+00  Homo sapiens

Radius of gyration: 28.04 Å; Cα contacts (8 Å, |Δi|>4): 17; chains: 1; bounding box: 36×66×53 Å

Sequence (80 aa):
MKHRVTASLTALLAGILALLLTNGCAWSVGSPSKADRVEQQHPIQTPTTGQQLIDLKQALDQGAMTQAEYDAAKAKLLQQ

Secondary structure (DSSP, 8-state):
-HHHHHHHHHHHHHHHHHHHHTTS--------S------------PPPHHHHHHHHHHHHHTTSS-HHHHHHHHHHHHT-

Mean predicted aligned error: 18.56 Å